Protein AF-A0A2M7E764-F1 (afdb_monomer_lite)

Organism: NCBI:txid2014290

Structure (mmCIF, N/CA/C/O backbone):
data_AF-A0A2M7E764-F1
#
_entry.id   AF-A0A2M7E764-F1
#
loop_
_atom_site.group_PDB
_atom_site.id
_atom_site.type_symbol
_atom_site.label_atom_id
_atom_site.label_alt_id
_atom_site.label_comp_id
_atom_site.label_asym_id
_atom_site.label_entity_id
_atom_site.label_seq_id
_atom_site.pdbx_PDB_ins_code
_atom_site.Cartn_x
_atom_site.Cartn_y
_atom_site.Cartn_z
_atom_site.occupancy
_atom_site.B_iso_or_equiv
_atom_site.auth_seq_id
_atom_site.auth_comp_id
_atom_site.auth_asym_id
_atom_site.auth_atom_id
_atom_site.pdbx_PDB_model_num
ATOM 1 N N . GLN A 1 1 ? -23.205 12.080 12.917 1.00 56.53 1 GLN A N 1
ATOM 2 C CA . GLN A 1 1 ? -21.862 11.972 12.294 1.00 56.53 1 GLN A CA 1
ATOM 3 C C . GLN A 1 1 ? -22.048 11.777 10.793 1.00 56.53 1 GLN A C 1
ATOM 5 O O . GLN A 1 1 ? -23.126 11.331 10.423 1.00 56.53 1 GLN A O 1
ATOM 10 N N . SER A 1 2 ? -21.070 12.129 9.951 1.00 74.19 2 SER A N 1
ATOM 11 C CA . SER A 1 2 ? -21.152 11.995 8.482 1.00 74.19 2 SER A CA 1
ATOM 12 C C . SER A 1 2 ? -20.334 10.777 8.015 1.00 74.19 2 SER A C 1
ATOM 14 O O . SER A 1 2 ? -19.133 10.927 7.772 1.00 74.19 2 SER A O 1
ATOM 16 N N . PRO A 1 3 ? -20.931 9.567 7.922 1.00 81.69 3 PRO A N 1
ATOM 17 C CA . PRO A 1 3 ? -20.233 8.319 7.589 1.00 81.69 3 PRO A CA 1
ATOM 18 C C . PRO A 1 3 ? -19.348 8.398 6.341 1.00 81.69 3 PRO A C 1
ATOM 20 O O . PRO A 1 3 ? -18.317 7.738 6.260 1.00 81.69 3 PRO A O 1
ATOM 23 N N . GLN A 1 4 ? -19.735 9.225 5.372 1.00 87.12 4 GLN A N 1
ATOM 24 C CA . GLN A 1 4 ? -19.034 9.414 4.106 1.00 87.12 4 GLN A CA 1
ATOM 25 C C . GLN A 1 4 ? -17.660 10.066 4.300 1.00 87.12 4 GLN A C 1
ATOM 27 O O . GLN A 1 4 ? -16.699 9.668 3.648 1.00 87.12 4 GLN A O 1
ATOM 32 N N . ILE A 1 5 ? -17.553 11.028 5.224 1.00 90.31 5 ILE A N 1
ATOM 33 C CA . ILE A 1 5 ? -16.286 11.706 5.533 1.00 90.31 5 ILE A CA 1
ATOM 34 C C . ILE A 1 5 ? -15.337 10.724 6.214 1.00 90.31 5 ILE A C 1
ATOM 36 O O . ILE A 1 5 ? -14.181 10.612 5.822 1.00 90.31 5 ILE A O 1
ATOM 40 N N . LEU A 1 6 ? -15.842 9.967 7.193 1.00 89.56 6 LEU A N 1
ATOM 41 C CA . LEU A 1 6 ? -15.038 8.966 7.889 1.00 89.56 6 LEU A CA 1
ATOM 42 C C . LEU A 1 6 ? -14.517 7.900 6.917 1.00 89.56 6 LEU A C 1
ATOM 44 O O . LEU A 1 6 ? -13.336 7.568 6.952 1.00 89.56 6 LEU A O 1
ATOM 48 N N . LYS A 1 7 ? -15.366 7.421 6.000 1.00 86.69 7 LYS A N 1
ATOM 49 C CA . LYS 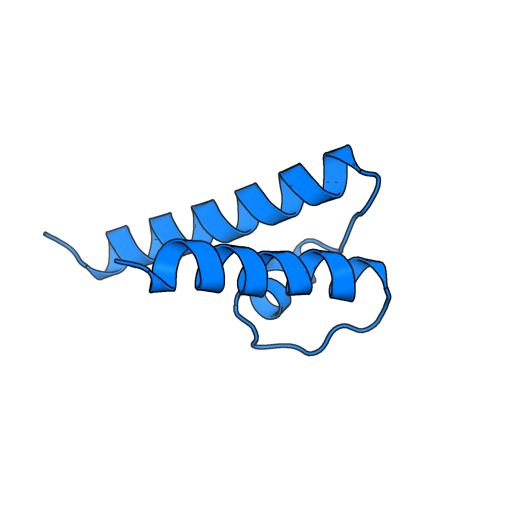A 1 7 ? -14.955 6.476 4.957 1.00 86.69 7 LYS A CA 1
ATOM 50 C C . LYS A 1 7 ? -13.848 7.051 4.068 1.00 86.69 7 LYS A C 1
ATOM 52 O O . LYS A 1 7 ? -12.861 6.367 3.824 1.00 86.69 7 LYS A O 1
ATOM 57 N N . ALA A 1 8 ? -13.980 8.303 3.629 1.00 89.56 8 ALA A N 1
ATOM 58 C CA . ALA A 1 8 ? -12.967 8.959 2.804 1.00 89.56 8 ALA A CA 1
ATOM 59 C C . ALA A 1 8 ? -11.622 9.123 3.536 1.00 89.56 8 ALA A C 1
ATOM 61 O O . ALA A 1 8 ? -10.570 8.924 2.933 1.00 89.56 8 ALA A O 1
ATOM 62 N N . LEU A 1 9 ? -11.648 9.440 4.836 1.00 91.12 9 LEU A N 1
ATOM 63 C CA . LEU A 1 9 ? -10.440 9.531 5.661 1.00 91.12 9 LEU A CA 1
ATOM 64 C C . LEU A 1 9 ? -9.752 8.172 5.815 1.00 91.12 9 LEU A C 1
ATOM 66 O O . LEU A 1 9 ? -8.533 8.093 5.692 1.00 91.12 9 LEU A O 1
ATOM 70 N N . VAL A 1 10 ? -10.524 7.103 6.032 1.00 87.12 10 VAL A N 1
ATOM 71 C CA . VAL A 1 10 ? -9.987 5.736 6.094 1.00 87.12 10 VAL A CA 1
ATOM 72 C C . VAL A 1 10 ? -9.368 5.343 4.753 1.00 87.12 10 VAL A C 1
ATOM 74 O O . VAL A 1 10 ? -8.235 4.878 4.728 1.00 87.12 10 VAL A O 1
ATOM 77 N N . GLU A 1 11 ? -10.056 5.582 3.634 1.00 88.56 11 GLU A N 1
ATOM 78 C CA . GLU A 1 11 ? -9.510 5.305 2.298 1.00 88.56 11 GLU A CA 1
ATOM 79 C C . GLU A 1 11 ? -8.192 6.053 2.049 1.00 88.56 11 GLU A C 1
ATOM 81 O O . GLU A 1 11 ? -7.233 5.456 1.563 1.00 88.56 11 GLU A O 1
ATOM 86 N N . MET A 1 12 ? -8.118 7.336 2.414 1.00 91.38 12 MET A N 1
ATOM 87 C CA . MET A 1 12 ? -6.893 8.127 2.287 1.00 91.38 12 MET A CA 1
ATOM 88 C C . MET A 1 12 ? -5.764 7.570 3.162 1.00 91.38 12 MET A C 1
ATOM 90 O O . MET A 1 12 ? -4.651 7.395 2.674 1.00 91.38 12 MET A O 1
ATOM 94 N N . ALA A 1 13 ? -6.051 7.235 4.422 1.00 90.00 13 ALA A N 1
ATOM 95 C CA . ALA A 1 13 ? -5.059 6.688 5.344 1.00 90.00 13 ALA A CA 1
ATOM 96 C C . ALA A 1 13 ? -4.481 5.352 4.852 1.00 90.00 13 ALA A C 1
ATOM 98 O O . ALA A 1 13 ? -3.276 5.134 4.940 1.00 90.00 13 ALA A O 1
ATOM 99 N N . LEU A 1 14 ? -5.319 4.479 4.283 1.00 87.44 14 LEU A N 1
ATOM 100 C CA . LEU A 1 14 ? -4.880 3.208 3.698 1.00 87.44 14 LEU A CA 1
ATOM 101 C C . LEU A 1 14 ? -3.923 3.429 2.521 1.00 87.44 14 LEU A C 1
ATOM 103 O O . LEU A 1 14 ? -2.904 2.745 2.423 1.00 87.44 14 LEU A O 1
ATOM 107 N N . ILE A 1 15 ? -4.246 4.387 1.646 1.00 90.56 15 ILE A N 1
ATOM 108 C CA . ILE A 1 15 ? -3.430 4.704 0.469 1.00 90.56 15 ILE A CA 1
ATOM 109 C C . ILE A 1 15 ? -2.057 5.230 0.891 1.00 90.56 15 ILE A C 1
ATOM 111 O O . ILE A 1 15 ? -1.039 4.691 0.462 1.00 90.56 15 ILE A O 1
ATOM 115 N N . GLU A 1 16 ? -2.035 6.235 1.765 1.00 91.69 16 GLU A N 1
ATOM 116 C CA . GLU A 1 16 ? -0.801 6.881 2.226 1.00 91.69 16 GLU A CA 1
ATOM 117 C C . GLU A 1 16 ? 0.077 5.927 3.051 1.00 91.69 16 GLU A C 1
ATOM 119 O O . GLU A 1 16 ? 1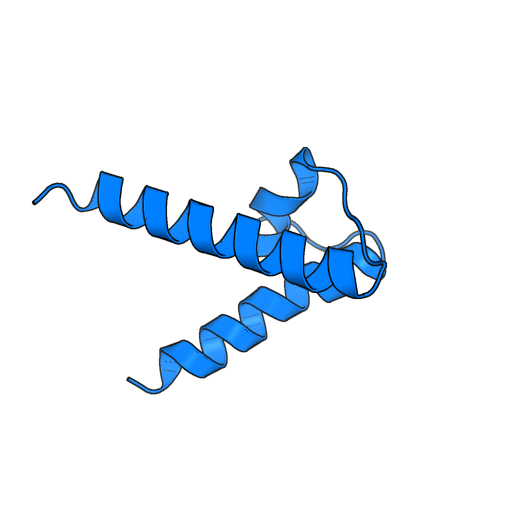.306 5.954 2.935 1.00 91.69 16 GLU A O 1
ATOM 124 N N . SER A 1 17 ? -0.541 5.051 3.855 1.00 90.12 17 SER A N 1
ATOM 125 C CA . SER A 1 17 ? 0.168 4.034 4.638 1.00 90.12 17 SER A CA 1
ATOM 126 C C . SER A 1 17 ? 0.873 3.029 3.734 1.00 90.12 17 SER A C 1
ATOM 128 O O . SER A 1 17 ? 2.071 2.809 3.897 1.00 90.12 17 SER A O 1
ATOM 130 N N . ALA A 1 18 ? 0.154 2.441 2.772 1.00 89.56 18 ALA A N 1
ATOM 131 C CA . ALA A 1 18 ? 0.736 1.463 1.858 1.00 89.56 18 ALA A CA 1
ATOM 132 C C . ALA A 1 18 ? 1.839 2.103 1.002 1.00 89.56 18 ALA A C 1
ATOM 134 O O . ALA A 1 18 ? 2.958 1.603 0.972 1.00 89.56 18 ALA A O 1
ATOM 135 N N . GLU A 1 19 ? 1.570 3.261 0.386 1.00 92.44 19 GLU A N 1
ATOM 136 C CA . GLU A 1 19 ? 2.567 3.967 -0.426 1.00 92.44 19 GLU A CA 1
ATOM 137 C C . GLU A 1 19 ? 3.838 4.266 0.377 1.00 92.44 19 GLU A C 1
ATOM 139 O O . GLU A 1 19 ? 4.949 4.024 -0.095 1.00 92.44 19 GLU A O 1
ATOM 144 N N . SER A 1 20 ? 3.691 4.781 1.599 1.00 92.12 20 SER A N 1
ATOM 145 C CA . SER A 1 20 ? 4.841 5.162 2.415 1.00 92.12 20 SER A CA 1
ATOM 146 C C . SER A 1 20 ? 5.638 3.966 2.914 1.00 92.12 20 SER A C 1
ATOM 148 O O . SER A 1 20 ? 6.865 4.028 2.891 1.00 92.12 20 SER A O 1
ATOM 150 N N . SER A 1 21 ? 4.978 2.877 3.315 1.00 90.06 21 SER A N 1
ATOM 151 C CA . SER A 1 21 ? 5.663 1.639 3.697 1.00 90.06 21 SER A CA 1
ATOM 152 C C . SER A 1 21 ? 6.443 1.050 2.523 1.00 90.06 21 SER A C 1
ATOM 154 O O . 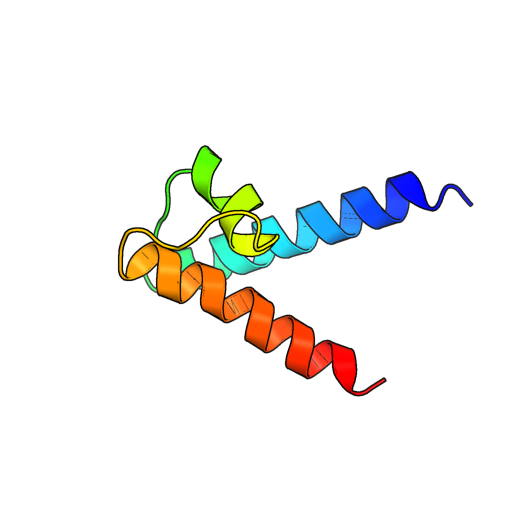SER A 1 21 ? 7.640 0.811 2.652 1.00 90.06 21 SER A O 1
ATOM 156 N N . ASN A 1 22 ? 5.808 0.908 1.357 1.00 91.12 22 ASN A N 1
ATOM 157 C CA . ASN A 1 22 ? 6.463 0.381 0.160 1.00 91.12 22 ASN A CA 1
ATOM 158 C C . ASN A 1 22 ? 7.638 1.269 -0.290 1.00 91.12 22 ASN A C 1
ATOM 160 O O . ASN A 1 22 ? 8.705 0.761 -0.633 1.00 91.12 22 ASN A O 1
ATOM 164 N N . ARG A 1 23 ? 7.501 2.598 -0.202 1.00 94.06 23 ARG A N 1
ATOM 165 C CA . ARG A 1 23 ? 8.571 3.537 -0.569 1.00 94.06 23 ARG A CA 1
ATOM 166 C C . ARG A 1 23 ? 9.813 3.410 0.318 1.00 94.06 23 ARG A C 1
ATOM 168 O O . ARG A 1 23 ? 10.917 3.589 -0.189 1.00 94.06 23 ARG A O 1
ATOM 175 N N . ILE A 1 24 ? 9.660 3.096 1.609 1.00 92.88 24 ILE A N 1
ATOM 176 C CA . ILE A 1 24 ? 10.796 2.852 2.525 1.00 92.88 24 ILE A CA 1
ATOM 177 C C . ILE A 1 24 ? 11.606 1.624 2.080 1.00 92.88 24 ILE A C 1
ATOM 179 O O . ILE A 1 24 ? 12.824 1.602 2.242 1.00 92.88 24 ILE A O 1
ATOM 183 N N . GLU A 1 25 ? 10.951 0.643 1.460 1.00 90.38 25 GLU A N 1
ATOM 184 C CA . GLU A 1 25 ? 11.571 -0.576 0.925 1.00 90.38 25 GLU A CA 1
ATOM 185 C C . GLU A 1 25 ? 12.081 -0.412 -0.522 1.00 90.38 25 GLU A C 1
ATOM 187 O O . GLU A 1 25 ? 12.580 -1.361 -1.123 1.00 90.38 25 GLU A O 1
ATOM 192 N N . GLY A 1 26 ? 11.988 0.796 -1.094 1.00 94.12 26 GLY A N 1
ATOM 193 C CA . GLY A 1 26 ? 12.411 1.092 -2.468 1.00 94.12 26 GLY A CA 1
ATOM 194 C C . GLY A 1 26 ? 11.378 0.734 -3.542 1.00 94.12 26 GLY A C 1
ATOM 195 O O . GLY A 1 26 ? 11.683 0.789 -4.733 1.00 94.12 26 GLY A O 1
ATOM 196 N N . VAL A 1 27 ? 10.151 0.402 -3.143 1.00 93.31 27 VAL A N 1
ATOM 197 C CA . VAL A 1 27 ? 9.052 0.031 -4.038 1.00 93.31 27 VAL A CA 1
ATOM 198 C C . VAL A 1 27 ? 8.205 1.265 -4.319 1.00 93.31 27 VAL A C 1
ATOM 200 O O . VAL A 1 27 ? 7.668 1.893 -3.407 1.00 93.31 27 VAL A O 1
ATOM 203 N N . THR A 1 28 ? 8.073 1.632 -5.593 1.00 93.31 28 THR A N 1
ATOM 204 C CA . THR A 1 28 ? 7.300 2.809 -6.007 1.00 93.31 28 THR A CA 1
ATOM 205 C C . THR A 1 28 ? 6.340 2.458 -7.133 1.00 93.31 28 THR A C 1
ATOM 207 O O . THR A 1 28 ? 6.606 1.573 -7.940 1.00 93.31 28 THR A O 1
ATOM 210 N N . VAL A 1 29 ? 5.196 3.140 -7.159 1.00 93.88 29 VAL A N 1
ATOM 211 C CA . VAL A 1 29 ? 4.112 2.936 -8.125 1.00 93.88 29 VAL A CA 1
ATOM 212 C C . VAL A 1 29 ? 3.580 4.305 -8.539 1.00 93.88 29 VAL A C 1
ATOM 214 O O . VAL A 1 29 ? 3.565 5.243 -7.741 1.00 93.88 29 VAL A O 1
ATOM 217 N N . GLU A 1 30 ? 3.125 4.445 -9.785 1.00 94.94 30 GLU A N 1
ATOM 218 C CA . GLU A 1 30 ? 2.533 5.699 -10.253 1.00 94.94 30 GLU A CA 1
ATOM 219 C C . GLU A 1 30 ? 1.337 6.119 -9.380 1.00 94.94 30 GLU A C 1
ATOM 221 O O . GLU A 1 30 ? 0.425 5.334 -9.114 1.00 94.94 30 GLU A O 1
ATOM 226 N N . ARG A 1 31 ? 1.258 7.403 -9.008 1.00 91.38 31 ARG A N 1
ATOM 227 C CA . ARG A 1 31 ? 0.222 7.902 -8.084 1.00 91.38 31 ARG A CA 1
ATOM 228 C C . ARG A 1 31 ? -1.214 7.591 -8.527 1.00 91.38 31 ARG A C 1
ATOM 230 O O . ARG A 1 31 ? -2.070 7.270 -7.706 1.00 91.38 31 ARG A O 1
ATOM 237 N N . LYS A 1 32 ? -1.482 7.634 -9.838 1.00 94.25 32 LYS A N 1
ATOM 238 C CA . LYS A 1 32 ? -2.795 7.293 -10.425 1.00 94.25 32 LYS A CA 1
ATOM 239 C C . LYS A 1 32 ? -3.157 5.806 -10.283 1.00 94.25 32 LYS A C 1
ATOM 241 O O . LYS A 1 32 ? -4.334 5.463 -10.361 1.00 94.25 32 LYS A O 1
ATOM 246 N N . ARG A 1 33 ? -2.164 4.932 -10.091 1.00 94.50 33 ARG A N 1
ATOM 247 C CA . ARG A 1 33 ? -2.318 3.480 -9.935 1.00 94.50 33 ARG A CA 1
ATOM 248 C C . ARG A 1 33 ? -2.542 3.081 -8.474 1.00 94.50 33 ARG A C 1
ATOM 250 O O . ARG A 1 33 ? -3.279 2.132 -8.232 1.00 94.50 33 ARG A O 1
ATOM 257 N N . LEU A 1 34 ? -2.023 3.841 -7.506 1.00 92.31 34 LEU A N 1
ATOM 258 C CA . LEU A 1 34 ? -2.147 3.539 -6.070 1.00 92.31 34 LEU A CA 1
ATOM 259 C C . LEU A 1 34 ? -3.596 3.315 -5.624 1.00 92.31 34 LEU A C 1
ATOM 261 O O . LEU A 1 34 ? -3.930 2.248 -5.119 1.00 92.31 34 LEU A O 1
ATOM 265 N N . LYS A 1 35 ? -4.486 4.290 -5.859 1.00 91.88 35 LYS A N 1
ATOM 266 C CA . LYS A 1 35 ? -5.896 4.192 -5.447 1.00 91.88 35 LYS A CA 1
ATOM 267 C C . LYS A 1 35 ? -6.603 2.952 -6.023 1.00 91.88 35 LYS A C 1
ATOM 269 O O . LYS A 1 35 ? -7.157 2.187 -5.238 1.00 91.88 35 LYS A O 1
ATOM 274 N N . PRO A 1 36 ? -6.621 2.703 -7.347 1.00 92.88 36 PRO A N 1
ATOM 275 C CA . PRO A 1 36 ? -7.301 1.525 -7.879 1.00 92.88 36 PRO A CA 1
ATOM 276 C C . PRO A 1 36 ? -6.631 0.199 -7.484 1.00 92.88 36 PRO A C 1
ATOM 278 O O . PRO A 1 36 ? -7.343 -0.794 -7.363 1.00 92.88 36 PRO A O 1
ATOM 281 N N . LEU A 1 37 ? -5.317 0.156 -7.239 1.00 92.38 37 LEU A N 1
ATOM 282 C CA . LEU A 1 37 ? -4.640 -1.049 -6.737 1.00 92.38 37 LEU A CA 1
ATOM 283 C C . LEU A 1 37 ? -5.016 -1.350 -5.282 1.00 92.38 37 LEU A C 1
ATOM 285 O O . L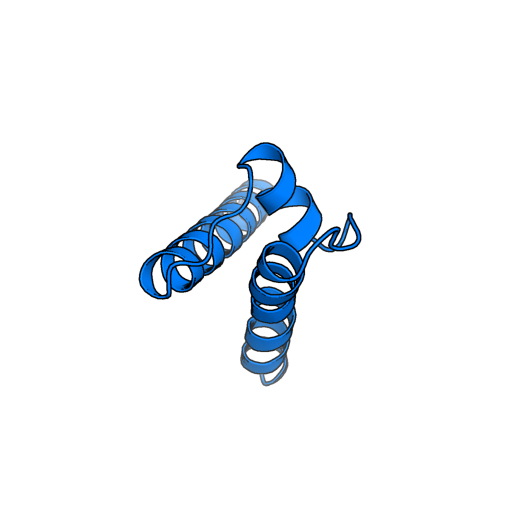EU A 1 37 ? -5.453 -2.457 -4.970 1.00 92.38 37 LEU A O 1
ATOM 289 N N . ILE A 1 38 ? -4.919 -0.347 -4.408 1.00 88.94 38 ILE A N 1
ATOM 290 C CA . ILE A 1 38 ? -5.174 -0.473 -2.966 1.00 88.94 38 ILE A CA 1
ATOM 291 C C . ILE A 1 38 ? -6.663 -0.662 -2.673 1.00 88.94 38 ILE A C 1
ATOM 293 O O . ILE A 1 38 ? -7.015 -1.332 -1.711 1.00 88.94 38 ILE A O 1
ATOM 297 N N . LEU A 1 39 ? -7.564 -0.142 -3.507 1.00 87.12 39 LEU A N 1
ATOM 298 C CA . LEU A 1 39 ? -8.999 -0.427 -3.389 1.00 87.12 39 LEU A CA 1
ATOM 299 C C . LEU A 1 39 ? -9.405 -1.746 -4.078 1.00 87.12 39 LEU A C 1
ATOM 301 O O . LEU A 1 39 ? -10.532 -2.209 -3.915 1.00 87.12 39 LEU A O 1
ATOM 305 N N . GLY A 1 40 ? -8.496 -2.394 -4.816 1.00 86.25 40 GLY A N 1
ATOM 306 C CA . GLY A 1 40 ? -8.761 -3.645 -5.534 1.00 86.25 40 GLY A CA 1
ATOM 307 C C . GLY A 1 40 ? -9.646 -3.492 -6.774 1.00 86.25 40 GLY A C 1
ATOM 308 O O . GLY A 1 40 ? -10.302 -4.448 -7.181 1.00 86.25 40 GLY A O 1
ATOM 309 N N . HIS A 1 41 ? -9.672 -2.300 -7.368 1.00 89.69 41 HIS A N 1
ATOM 310 C CA . HIS A 1 41 ? -10.369 -1.992 -8.620 1.00 89.69 41 HIS A CA 1
ATOM 311 C C . HIS A 1 41 ? -9.504 -2.210 -9.871 1.00 89.69 41 HIS A C 1
ATOM 313 O O . HIS A 1 41 ? -10.020 -2.157 -10.983 1.00 89.69 41 HIS A O 1
ATOM 319 N N . SER A 1 42 ? -8.201 -2.460 -9.714 1.00 92.50 42 SER A N 1
ATOM 320 C CA . SER A 1 42 ? -7.289 -2.804 -10.808 1.00 92.50 42 SER A CA 1
ATOM 321 C C . SER A 1 42 ? -6.437 -4.012 -10.447 1.00 92.50 42 SER A C 1
ATOM 323 O O . SER A 1 42 ? -6.050 -4.191 -9.294 1.00 92.50 42 SER A O 1
ATOM 325 N N . LYS A 1 43 ? -6.094 -4.811 -11.461 1.00 92.75 43 LYS A N 1
ATOM 326 C CA . LYS A 1 43 ? -5.030 -5.812 -11.346 1.00 92.75 43 LYS A CA 1
ATOM 327 C C . LYS A 1 43 ? -3.655 -5.119 -11.386 1.00 92.75 43 LYS A C 1
ATOM 329 O O . LYS A 1 43 ? -3.543 -4.104 -12.093 1.00 92.75 43 LYS A O 1
ATOM 334 N N . PRO A 1 44 ? -2.658 -5.640 -10.650 1.00 94.19 44 PRO A N 1
ATOM 335 C CA . PRO A 1 44 ? -1.260 -5.254 -10.807 1.00 94.19 44 PRO A CA 1
ATOM 336 C C . PRO A 1 44 ? -0.753 -5.504 -12.229 1.00 94.19 44 PRO A C 1
ATOM 338 O O . PRO A 1 44 ? -1.195 -6.449 -12.885 1.00 94.19 44 PRO A O 1
ATOM 341 N N . LEU A 1 45 ? 0.148 -4.646 -12.695 1.00 95.19 45 LEU A N 1
ATOM 342 C CA . LEU A 1 45 ? 0.821 -4.749 -13.993 1.00 95.19 45 LEU A CA 1
ATOM 343 C C . LEU A 1 45 ? 2.258 -5.255 -13.861 1.00 95.19 45 LEU A C 1
ATOM 345 O O . LEU A 1 45 ? 2.784 -5.846 -14.800 1.00 95.19 45 LEU A O 1
ATOM 349 N N . ASP A 1 46 ? 2.880 -5.027 -12.709 1.00 95.12 46 ASP A N 1
ATOM 350 C CA . ASP A 1 46 ? 4.250 -5.413 -12.408 1.00 95.12 46 ASP A CA 1
ATOM 351 C C . ASP A 1 46 ? 4.393 -5.832 -10.938 1.00 95.12 46 ASP A C 1
ATOM 353 O O . ASP A 1 46 ? 3.446 -5.784 -10.147 1.00 95.12 46 ASP A O 1
ATOM 357 N N . ARG A 1 47 ? 5.609 -6.247 -10.574 1.00 93.75 47 ARG A N 1
ATOM 358 C CA . ARG A 1 47 ? 5.937 -6.702 -9.223 1.00 93.75 47 ARG A CA 1
ATOM 359 C C . ARG A 1 47 ? 5.766 -5.604 -8.167 1.00 93.75 47 ARG A C 1
ATOM 361 O O . ARG A 1 47 ? 5.329 -5.897 -7.060 1.00 93.75 47 ARG A O 1
ATOM 368 N N . SER A 1 48 ? 6.090 -4.352 -8.484 1.00 93.75 48 SER A N 1
ATOM 369 C CA . SER A 1 48 ? 5.955 -3.245 -7.532 1.00 93.75 48 SER A CA 1
ATOM 370 C C . SER A 1 48 ? 4.487 -2.984 -7.199 1.00 93.75 48 SER A C 1
ATOM 372 O O . SER A 1 48 ? 4.127 -2.791 -6.037 1.00 93.75 48 SER A O 1
ATOM 374 N N . GLU A 1 49 ? 3.610 -3.061 -8.197 1.00 95.12 49 GLU A N 1
ATOM 375 C CA . GLU A 1 49 ? 2.168 -2.989 -7.994 1.00 95.12 49 GLU A CA 1
ATOM 376 C C . GLU A 1 49 ? 1.611 -4.203 -7.239 1.00 95.12 49 GLU A C 1
ATOM 378 O O . GLU 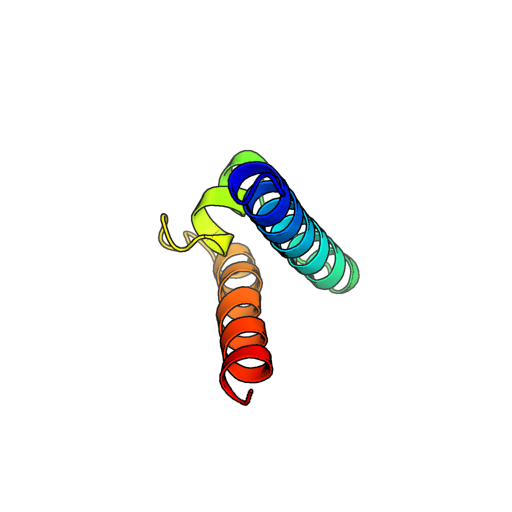A 1 49 ? 0.666 -4.049 -6.461 1.00 95.12 49 GLU A O 1
ATOM 383 N N . GLU A 1 50 ? 2.175 -5.400 -7.435 1.00 93.12 50 GLU A N 1
ATOM 384 C CA . GLU A 1 50 ? 1.805 -6.592 -6.661 1.00 93.12 50 GLU A CA 1
ATOM 385 C C . GLU A 1 50 ? 2.138 -6.430 -5.177 1.00 93.12 50 GLU A C 1
ATOM 387 O O . GLU A 1 50 ? 1.308 -6.760 -4.326 1.00 93.12 50 GLU A O 1
ATOM 392 N N . GLU A 1 51 ? 3.311 -5.883 -4.863 1.00 90.69 51 GLU A N 1
ATOM 393 C CA . GLU A 1 51 ? 3.752 -5.636 -3.490 1.00 90.69 51 GLU A CA 1
ATOM 394 C C . GLU A 1 51 ? 2.866 -4.584 -2.798 1.00 90.69 51 GLU A C 1
ATOM 396 O O . GLU A 1 51 ? 2.387 -4.818 -1.684 1.00 90.69 51 GLU A O 1
ATOM 401 N N . VAL A 1 52 ? 2.522 -3.488 -3.488 1.00 91.25 52 VAL A N 1
ATOM 402 C CA . VAL A 1 52 ? 1.560 -2.488 -2.983 1.00 91.25 52 VAL A CA 1
ATOM 403 C C . VAL A 1 52 ? 0.157 -3.091 -2.804 1.00 91.25 52 VAL A C 1
ATOM 405 O O . VAL A 1 52 ? -0.502 -2.869 -1.786 1.00 91.25 52 VAL A O 1
ATOM 408 N N . ALA A 1 53 ? -0.321 -3.899 -3.756 1.00 89.38 53 ALA A N 1
ATOM 409 C CA . ALA A 1 53 ? -1.628 -4.558 -3.661 1.00 89.38 53 ALA A CA 1
ATOM 410 C C . ALA A 1 53 ? -1.682 -5.629 -2.551 1.00 89.38 53 ALA A C 1
ATOM 412 O O . ALA A 1 53 ? -2.753 -5.903 -1.992 1.00 89.38 53 ALA A O 1
ATOM 413 N N . GLY A 1 54 ? -0.541 -6.236 -2.214 1.00 84.75 54 GLY A N 1
ATOM 414 C CA . GLY A 1 54 ? -0.385 -7.172 -1.101 1.00 84.75 54 GLY A CA 1
ATOM 415 C C . GLY A 1 54 ? -0.652 -6.528 0.260 1.00 84.75 54 GLY A C 1
ATOM 416 O O . GLY A 1 54 ? -1.281 -7.155 1.117 1.00 84.75 54 GLY A O 1
ATOM 417 N N . TYR A 1 55 ? -0.288 -5.254 0.429 1.00 78.69 55 TYR A N 1
ATOM 418 C CA . TYR A 1 55 ? -0.461 -4.515 1.682 1.00 78.69 55 TYR A CA 1
ATOM 419 C C . TYR A 1 55 ? -1.931 -4.430 2.122 1.00 78.69 55 TYR A C 1
ATOM 421 O O . TYR A 1 55 ? -2.251 -4.635 3.293 1.00 78.69 55 TYR A O 1
ATOM 429 N N . ARG A 1 56 ? -2.865 -4.253 1.174 1.00 75.31 56 ARG A N 1
ATOM 430 C CA . ARG A 1 56 ? -4.311 -4.309 1.454 1.00 75.31 56 ARG A CA 1
ATOM 431 C C . ARG A 1 56 ? -4.717 -5.640 2.082 1.00 75.31 56 ARG A C 1
ATOM 433 O O . ARG A 1 56 ? -5.457 -5.654 3.056 1.00 75.31 56 ARG A O 1
ATOM 440 N N . LYS A 1 57 ? -4.237 -6.765 1.540 1.00 74.81 57 LYS A N 1
ATOM 441 C CA . LYS A 1 57 ? -4.576 -8.098 2.067 1.00 74.81 57 LYS A CA 1
ATOM 442 C C . LYS A 1 57 ? -4.054 -8.281 3.494 1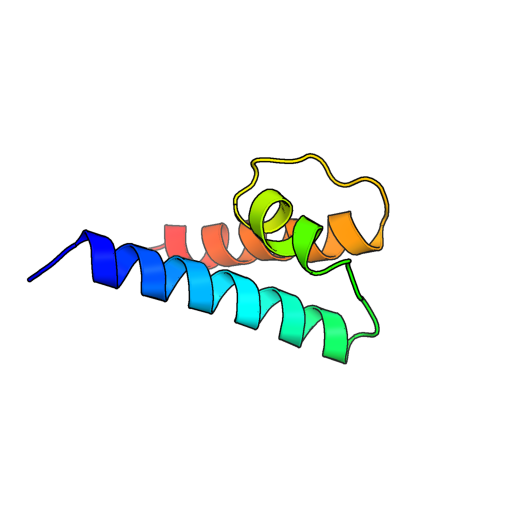.00 74.81 57 LYS A C 1
ATOM 444 O O . LYS A 1 57 ? -4.728 -8.917 4.299 1.00 74.81 57 LYS A O 1
ATOM 449 N N . ALA A 1 58 ? -2.882 -7.722 3.804 1.00 80.06 58 ALA A N 1
ATOM 450 C CA . ALA A 1 58 ? -2.326 -7.729 5.154 1.00 80.06 58 ALA A CA 1
ATOM 451 C C . ALA A 1 58 ? -3.167 -6.878 6.123 1.00 80.06 58 ALA A C 1
ATOM 453 O O . ALA A 1 58 ? -3.501 -7.342 7.210 1.00 80.06 58 ALA A O 1
ATOM 454 N N . LEU A 1 59 ? -3.584 -5.677 5.714 1.00 74.69 59 LEU A N 1
ATOM 455 C CA . LEU A 1 59 ? -4.477 -4.832 6.512 1.00 74.69 59 LEU A CA 1
ATOM 456 C C . LEU A 1 59 ? -5.856 -5.464 6.719 1.00 74.69 59 LEU A C 1
ATOM 458 O O . LEU A 1 59 ? -6.351 -5.485 7.843 1.00 74.69 59 LEU A O 1
ATOM 462 N N . ASP A 1 60 ? -6.449 -6.038 5.670 1.00 75.38 60 ASP A N 1
ATOM 463 C CA . ASP A 1 60 ? -7.705 -6.785 5.766 1.00 75.38 60 ASP A CA 1
ATOM 464 C C . ASP A 1 60 ? -7.575 -7.951 6.753 1.00 75.38 60 ASP A C 1
ATOM 466 O O . ASP A 1 60 ? -8.516 -8.230 7.488 1.00 75.38 60 ASP A O 1
ATOM 470 N N . LEU A 1 61 ? -6.422 -8.630 6.800 1.00 79.12 61 LEU A N 1
ATOM 471 C CA . LEU A 1 61 ? -6.157 -9.715 7.749 1.00 79.12 61 LEU A CA 1
ATOM 472 C C . LEU A 1 61 ? -6.072 -9.213 9.198 1.00 79.12 61 LEU A C 1
ATOM 474 O O . LEU A 1 61 ? -6.634 -9.849 10.089 1.00 79.12 61 LEU A O 1
ATOM 478 N N . ILE A 1 62 ? -5.388 -8.088 9.430 1.00 76.75 62 ILE A N 1
ATOM 479 C CA . ILE A 1 62 ? -5.250 -7.474 10.760 1.00 76.75 62 ILE A CA 1
ATOM 480 C C . ILE A 1 62 ? -6.611 -6.969 11.254 1.00 76.75 62 ILE A C 1
ATOM 482 O O . ILE A 1 62 ? -6.980 -7.204 12.402 1.00 76.75 62 ILE A O 1
ATOM 486 N N . HIS A 1 63 ? -7.387 -6.329 10.377 1.00 71.69 63 HIS A N 1
ATOM 487 C CA . HIS A 1 63 ? -8.674 -5.732 10.728 1.00 71.69 63 HIS A CA 1
ATOM 488 C C . HIS A 1 63 ? -9.848 -6.726 10.712 1.00 71.69 63 HIS A C 1
ATOM 490 O O . HIS A 1 63 ? -10.855 -6.457 11.354 1.00 71.69 63 HIS A O 1
ATOM 496 N N . LYS A 1 64 ? -9.743 -7.897 10.057 1.00 64.12 64 LYS A N 1
ATOM 497 C CA . LYS A 1 64 ? -10.788 -8.948 10.094 1.00 64.12 64 LYS A CA 1
ATOM 498 C C . LYS A 1 64 ? -10.920 -9.673 11.434 1.00 64.12 64 LYS A C 1
ATOM 500 O O . LYS A 1 64 ? -11.854 -10.457 11.585 1.00 64.12 64 LYS A O 1
ATOM 505 N N . LYS A 1 65 ? -9.988 -9.490 12.374 1.00 49.09 65 LYS A N 1
ATOM 506 C CA . LYS A 1 65 ? -10.004 -10.182 13.675 1.00 49.09 65 LYS A CA 1
ATOM 507 C C . LYS A 1 65 ? -10.730 -9.437 14.805 1.00 49.09 65 LYS A C 1
ATOM 509 O O . LYS A 1 65 ? -10.646 -9.897 15.942 1.00 49.09 65 LYS A O 1
ATOM 514 N N . HIS A 1 66 ? -11.480 -8.377 14.510 1.00 44.19 66 HIS A N 1
ATOM 515 C CA . HIS A 1 66 ? -12.333 -7.697 15.487 1.00 44.19 66 HIS A CA 1
ATOM 516 C C . HIS A 1 66 ? -13.719 -7.379 14.936 1.00 44.19 66 HIS A C 1
ATOM 518 O O . HIS A 1 66 ? -13.802 -6.904 13.783 1.00 44.19 66 HIS A O 1
#

Sequence (66 aa):
QSPQILKALVEMALIESAESSNRIEGVTVERKRLKPLILGHSKPLDRSEEEVAGYRKALDLIHKKH

pLDDT: mean 86.56, std 10.5, range [44.19, 95.19]

Secondary structure (DSSP, 8-state):
--HHHHHHHHHHHHHHHHHHHHHHTT----HHHHHHHHTTSS--SSHHHHHHHHHHHHHHHHHTT-

InterPro domains:
  IPR036597 Fido-like domain superfamily [G3DSA:1.10.3290.10] (1-66)

Foldseek 3Di:
DDVVVVVVVVLVCQLCVLQVVLVVVVQHDPPVLSSCLLVVVDDDPDPSSVSSSVSNVVVCVVVVPD

Radius of gyration: 12.26 Å; chains: 1; bounding box: 34×22×30 Å